Protein AF-U6GV10-F1 (afdb_monomer_lite)

Sequence (172 aa):
MKADAPLCEVFLAGPFPGVCRIFYARGATLQYRVRPRFRTVCELLEKDERLQQKYGGAGCPGLFPTWDEGGILEEVDECLNQPPPDMESYPVNLEWDNVASLSPENQEERPWWYNNVHYPTRRAVQRAFEEGVADFRTVIEAEYKLMKEHDRKEGERLAHLKAEREKERKAL

Radius of gyration: 22.13 Å; chains: 1; bounding box: 54×43×75 Å

Foldseek 3Di:
DQQPDDQDWDWDDDPDPLPIATQFHAFLDQQLSHDPVFGFFQCVCVVDVVSCVAFNHRRGHRFGTDDDPVVVVVVVCCVPPPPPPPPPDPPRSCPVCCCQVVNPVCPVVVVVCCVRHRVVRRVVSVVCSVVRNNGCSVVVVVVSVVVVVVVVVVVVVVVVVVVVVVVVVVVD

Secondary structure (DSSP, 8-state):
---SS-S-EEEEE-SSTT-EEEEEE-SSS-GGGB-GGG----GGGGG-HHHHHHH-STT-TT------HHHHHHHHHHHHHS--TT-S----THHHHHHHHT-GGGTTTHHHHIIIIIHHHHHHHHHHHHTT-S-THHHHHHHHHHHHHHHHHHHHHHHHHHHHHHHHHH--

pLDDT: mean 74.11, std 15.81, range [36.34, 96.25]

Structure (mmCIF, N/CA/C/O backbone):
data_AF-U6GV10-F1
#
_entry.id   AF-U6GV10-F1
#
loop_
_atom_site.group_PDB
_atom_site.id
_atom_site.type_symbol
_atom_site.label_atom_id
_atom_site.label_alt_id
_atom_site.label_comp_id
_atom_site.label_asym_id
_atom_site.label_entity_id
_atom_site.label_seq_id
_atom_site.pdbx_PDB_ins_code
_atom_site.Cartn_x
_atom_site.Cartn_y
_atom_site.Cartn_z
_atom_site.occupancy
_atom_site.B_iso_or_equiv
_atom_site.auth_seq_id
_atom_site.auth_comp_id
_atom_site.auth_asym_id
_atom_site.auth_atom_id
_atom_site.pdbx_PDB_model_num
ATOM 1 N N . MET A 1 1 ? -2.024 -21.809 -1.950 1.00 42.69 1 MET A N 1
ATOM 2 C CA . MET A 1 1 ? -1.591 -21.477 -3.324 1.00 42.69 1 MET A CA 1
ATOM 3 C C . MET A 1 1 ? -0.358 -20.604 -3.197 1.00 42.69 1 MET A C 1
ATOM 5 O O . MET A 1 1 ? -0.409 -19.665 -2.417 1.00 42.69 1 MET A O 1
ATOM 9 N N . LYS A 1 2 ? 0.755 -20.935 -3.863 1.00 45.78 2 LYS A N 1
ATOM 10 C CA . LYS A 1 2 ? 1.843 -19.958 -4.027 1.00 45.78 2 LYS A CA 1
ATOM 11 C C . LYS A 1 2 ? 1.320 -18.892 -4.988 1.00 45.78 2 LYS A C 1
ATOM 13 O O . LYS A 1 2 ? 0.634 -19.254 -5.936 1.00 45.78 2 LYS A O 1
ATOM 18 N N . ALA A 1 3 ? 1.574 -17.615 -4.722 1.00 55.09 3 ALA A N 1
ATOM 19 C CA . ALA A 1 3 ? 1.238 -16.570 -5.679 1.00 55.09 3 ALA A CA 1
ATOM 20 C C . ALA A 1 3 ? 1.958 -16.875 -7.007 1.00 55.09 3 ALA A C 1
ATOM 22 O O . ALA A 1 3 ? 3.177 -17.039 -7.011 1.00 55.09 3 ALA A O 1
ATOM 23 N N . ASP A 1 4 ? 1.218 -16.970 -8.114 1.00 61.25 4 ASP A N 1
ATOM 24 C CA . ASP A 1 4 ? 1.752 -17.375 -9.429 1.00 61.25 4 ASP A CA 1
ATOM 25 C C . ASP A 1 4 ? 2.725 -16.350 -10.051 1.00 61.25 4 ASP A C 1
ATOM 27 O O . ASP A 1 4 ? 3.300 -16.598 -11.106 1.00 61.25 4 ASP A O 1
ATOM 31 N N . ALA A 1 5 ? 2.944 -15.201 -9.402 1.00 64.56 5 ALA A N 1
ATOM 32 C CA . ALA A 1 5 ? 3.779 -14.115 -9.909 1.00 64.56 5 ALA A CA 1
ATOM 33 C C . ALA A 1 5 ? 4.858 -13.698 -8.894 1.00 64.56 5 ALA A C 1
ATOM 35 O O . ALA A 1 5 ? 4.557 -13.611 -7.700 1.00 64.56 5 ALA A O 1
ATOM 36 N N . PRO A 1 6 ? 6.086 -13.374 -9.341 1.00 67.12 6 PRO A N 1
ATOM 37 C CA . PRO A 1 6 ? 7.201 -13.036 -8.461 1.00 67.12 6 PRO A CA 1
ATOM 38 C C . PRO A 1 6 ? 6.979 -11.725 -7.692 1.00 67.12 6 PRO A C 1
ATOM 40 O O . PRO A 1 6 ? 6.311 -10.796 -8.158 1.00 67.12 6 PRO A O 1
ATOM 43 N N . LEU A 1 7 ? 7.588 -11.635 -6.506 1.00 70.81 7 LEU A N 1
ATOM 44 C CA . LEU A 1 7 ? 7.772 -10.374 -5.792 1.00 70.81 7 LEU A CA 1
ATOM 45 C C . LEU A 1 7 ? 8.972 -9.636 -6.401 1.00 70.81 7 LEU A C 1
ATOM 47 O O . LEU A 1 7 ? 10.106 -9.796 -5.952 1.00 70.81 7 LEU A O 1
ATOM 51 N N . CYS A 1 8 ? 8.727 -8.863 -7.455 1.00 70.31 8 CYS A N 1
ATOM 52 C CA . CYS A 1 8 ? 9.745 -8.064 -8.128 1.00 70.31 8 CYS A CA 1
ATOM 53 C C . CYS A 1 8 ? 9.247 -6.647 -8.441 1.00 70.31 8 CYS A C 1
ATOM 55 O O . CYS A 1 8 ? 8.054 -6.342 -8.352 1.00 70.31 8 CYS A O 1
ATOM 57 N N . GLU A 1 9 ? 10.189 -5.785 -8.808 1.00 73.88 9 GLU A N 1
ATOM 58 C CA . GLU A 1 9 ? 9.920 -4.500 -9.443 1.00 73.88 9 GLU A CA 1
ATOM 59 C C . GLU A 1 9 ? 10.547 -4.549 -10.845 1.00 73.88 9 GLU A C 1
ATOM 61 O O . GLU A 1 9 ? 11.682 -5.004 -10.998 1.00 73.88 9 GLU A O 1
ATOM 66 N N . VAL A 1 10 ? 9.799 -4.137 -11.867 1.00 74.56 10 VAL A N 1
ATOM 67 C CA . VAL A 1 10 ? 10.244 -4.070 -13.263 1.00 74.56 10 VAL A CA 1
ATOM 68 C C . VAL A 1 10 ? 10.225 -2.613 -13.685 1.00 74.56 10 VAL A C 1
ATOM 70 O O . VAL A 1 10 ? 9.184 -1.947 -13.645 1.00 74.56 10 VAL A O 1
ATOM 73 N N . PHE A 1 11 ? 11.388 -2.119 -14.090 1.00 73.94 11 PHE A N 1
ATOM 74 C CA . PHE A 1 11 ? 11.566 -0.750 -14.537 1.00 73.94 11 PHE A CA 1
ATOM 75 C C . PHE A 1 11 ? 12.570 -0.669 -15.688 1.00 73.94 11 PHE A C 1
ATOM 77 O O . PHE A 1 11 ? 13.475 -1.495 -15.794 1.00 73.94 11 PHE A O 1
ATOM 84 N N . LEU A 1 12 ? 12.416 0.349 -16.533 1.00 70.06 12 LEU A N 1
ATOM 85 C CA . LEU A 1 12 ? 13.381 0.730 -17.562 1.00 70.06 12 LEU A CA 1
ATOM 86 C C . LEU A 1 12 ? 14.069 2.025 -17.132 1.00 70.06 12 LEU A C 1
ATOM 88 O O . LEU A 1 12 ? 13.404 3.026 -16.860 1.00 70.06 12 LEU A 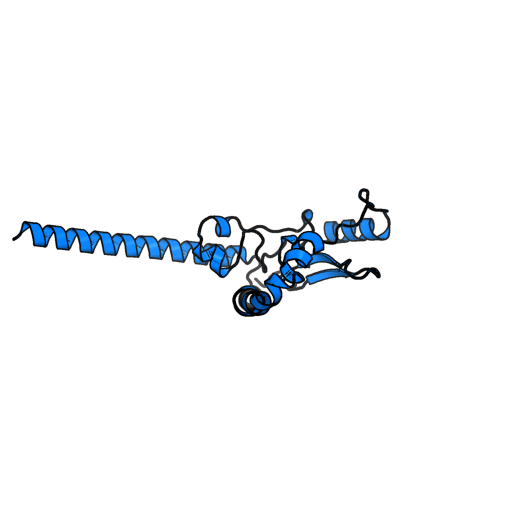O 1
ATOM 92 N N . ALA A 1 13 ? 15.399 1.998 -17.076 1.00 66.88 13 ALA A N 1
ATOM 93 C CA . ALA A 1 13 ? 16.227 3.162 -16.785 1.00 66.88 13 ALA A CA 1
ATOM 94 C C . ALA A 1 13 ? 16.956 3.611 -18.059 1.00 66.88 13 ALA A C 1
ATOM 96 O O . ALA A 1 13 ? 17.621 2.806 -18.710 1.00 66.88 13 ALA A O 1
ATOM 97 N N . GLY A 1 14 ? 16.807 4.886 -18.421 1.00 58.47 14 GLY A N 1
ATOM 98 C CA . GLY A 1 14 ? 17.465 5.494 -19.579 1.00 58.47 14 GLY A CA 1
ATOM 99 C C . GLY A 1 14 ? 18.772 6.223 -19.229 1.00 58.47 14 GLY A C 1
ATOM 100 O O . GLY A 1 14 ? 19.069 6.440 -18.055 1.00 58.47 14 GLY A O 1
ATOM 101 N N . PRO A 1 15 ? 19.552 6.651 -20.243 1.00 48.28 15 PRO A N 1
ATOM 102 C CA . PRO A 1 15 ? 20.830 7.348 -20.051 1.00 48.28 15 PRO A CA 1
ATOM 103 C C . PRO A 1 15 ? 20.683 8.791 -19.536 1.00 48.28 15 PRO A C 1
ATOM 105 O O . PRO A 1 15 ? 21.666 9.381 -19.091 1.00 48.28 15 PRO A O 1
ATOM 108 N N . PHE A 1 16 ? 19.478 9.369 -19.577 1.00 44.78 16 PHE A N 1
ATOM 109 C CA . PHE A 1 16 ? 19.196 10.659 -18.950 1.00 44.78 16 PHE A CA 1
ATOM 110 C C . PHE A 1 16 ? 19.019 10.482 -17.433 1.00 44.78 16 PHE A C 1
ATOM 112 O O . PHE A 1 16 ? 18.149 9.709 -17.016 1.00 44.78 16 PHE A O 1
ATOM 119 N N . PRO A 1 17 ? 19.785 11.208 -16.595 1.00 39.41 17 PRO A N 1
ATOM 120 C CA . PRO A 1 17 ? 19.595 11.198 -15.150 1.00 39.41 17 PRO A CA 1
ATOM 121 C C . PRO A 1 17 ? 18.131 11.478 -14.794 1.00 39.41 17 PRO A C 1
ATOM 123 O O . PRO A 1 17 ? 17.566 12.487 -15.207 1.00 39.41 17 PRO A O 1
ATOM 126 N N . GLY A 1 18 ? 17.510 10.568 -14.044 1.00 47.31 18 GLY A N 1
ATOM 127 C CA . GLY A 1 18 ? 16.123 10.699 -13.590 1.00 47.31 18 GLY A CA 1
ATOM 128 C C . GLY A 1 18 ? 15.078 9.976 -14.441 1.00 47.31 18 GLY A C 1
ATOM 129 O O . GLY A 1 18 ? 13.974 9.764 -13.951 1.00 47.31 18 GLY A O 1
ATOM 130 N N . VAL A 1 19 ? 15.389 9.510 -15.654 1.00 54.41 19 VAL A N 1
ATOM 131 C CA . VAL A 1 19 ? 14.404 8.796 -16.487 1.00 54.41 19 VAL A CA 1
ATOM 132 C C . VAL A 1 19 ? 14.347 7.319 -16.087 1.00 54.41 19 VAL A C 1
ATOM 134 O O . VAL A 1 19 ? 14.989 6.461 -16.690 1.00 54.41 19 VAL A O 1
ATOM 137 N N . CYS A 1 20 ? 13.583 7.029 -15.033 1.00 62.03 20 CYS A N 1
ATOM 138 C CA . CYS A 1 20 ? 13.190 5.678 -14.636 1.00 62.03 20 CYS A CA 1
ATOM 139 C C . CYS A 1 20 ? 11.683 5.513 -14.856 1.00 62.03 20 CYS A C 1
ATOM 141 O O . CYS A 1 20 ? 10.884 6.262 -14.289 1.00 62.03 20 CYS A O 1
ATOM 143 N N . ARG A 1 21 ? 11.287 4.540 -15.679 1.00 70.00 21 ARG A N 1
ATOM 144 C CA . ARG A 1 21 ? 9.886 4.150 -15.860 1.00 70.00 21 ARG A CA 1
ATOM 145 C C . ARG A 1 21 ? 9.619 2.861 -15.115 1.00 70.00 21 ARG A C 1
ATOM 147 O O . ARG A 1 21 ? 10.210 1.838 -15.436 1.00 70.00 21 ARG A O 1
ATOM 154 N N . ILE A 1 22 ? 8.710 2.915 -14.149 1.00 73.00 22 ILE A N 1
ATOM 155 C CA . ILE A 1 22 ? 8.302 1.750 -13.370 1.00 73.00 22 ILE A CA 1
ATOM 156 C C . ILE A 1 22 ? 7.035 1.173 -13.997 1.00 73.00 22 ILE A C 1
ATOM 158 O O . ILE A 1 22 ? 5.983 1.819 -14.002 1.00 73.00 22 ILE A O 1
ATOM 162 N N . PHE A 1 23 ? 7.141 -0.040 -14.531 1.00 70.19 23 PHE A N 1
ATOM 163 C CA . PHE A 1 23 ? 6.013 -0.751 -15.137 1.00 70.19 23 PHE A CA 1
ATOM 164 C C . PHE A 1 23 ? 5.313 -1.642 -14.125 1.00 70.19 23 PHE A C 1
ATOM 166 O O . PHE A 1 23 ? 4.101 -1.795 -14.144 1.00 70.19 23 PHE A O 1
ATOM 173 N N . TYR A 1 24 ? 6.082 -2.204 -13.202 1.00 72.81 24 TYR A N 1
ATOM 174 C CA . TYR A 1 24 ? 5.557 -3.100 -12.197 1.00 72.81 24 TYR A CA 1
ATOM 175 C C . TYR A 1 24 ? 6.304 -2.885 -10.898 1.00 72.81 24 TYR A C 1
ATOM 177 O O . TYR A 1 24 ? 7.533 -2.864 -10.888 1.00 72.81 24 TYR A O 1
ATOM 185 N N . ALA A 1 25 ? 5.581 -2.745 -9.794 1.00 71.31 25 ALA A N 1
ATOM 186 C CA . ALA A 1 25 ? 6.215 -2.696 -8.494 1.00 71.31 25 ALA A CA 1
ATOM 187 C C . ALA A 1 25 ? 5.366 -3.360 -7.420 1.00 71.31 25 ALA A C 1
ATOM 189 O O . ALA A 1 25 ? 4.240 -2.946 -7.152 1.00 71.31 25 ALA A O 1
ATOM 190 N N . ARG A 1 26 ? 5.947 -4.374 -6.777 1.00 70.12 26 ARG A N 1
ATOM 191 C CA . ARG A 1 26 ? 5.389 -5.029 -5.596 1.00 70.12 26 ARG A CA 1
ATOM 192 C C . ARG A 1 26 ? 6.282 -4.745 -4.396 1.00 70.12 26 ARG A C 1
ATOM 194 O O . ARG A 1 26 ? 7.282 -5.427 -4.185 1.00 70.12 26 ARG A O 1
ATOM 201 N N . GLY A 1 27 ? 5.935 -3.730 -3.605 1.00 71.88 27 GLY A N 1
ATOM 202 C CA . GLY A 1 27 ? 6.693 -3.407 -2.396 1.00 71.88 27 GLY A CA 1
ATOM 203 C C . GLY A 1 27 ? 6.774 -1.920 -2.087 1.00 71.88 27 GLY A C 1
ATOM 204 O O . GLY A 1 27 ? 5.772 -1.295 -1.779 1.00 71.88 27 GLY A O 1
ATOM 205 N N . ALA A 1 28 ? 7.982 -1.359 -2.084 1.00 65.06 28 ALA A N 1
ATOM 206 C CA . ALA A 1 28 ? 8.240 -0.025 -1.532 1.00 65.06 28 ALA A CA 1
ATOM 207 C C . ALA A 1 28 ? 7.859 1.131 -2.470 1.00 65.06 28 ALA A C 1
ATOM 209 O O . ALA A 1 28 ? 7.889 2.290 -2.058 1.00 65.06 28 ALA A O 1
ATOM 210 N N . THR A 1 29 ? 7.525 0.830 -3.723 1.00 72.19 29 THR A N 1
ATOM 211 C CA . THR A 1 29 ? 7.175 1.852 -4.704 1.00 72.19 29 THR A CA 1
ATOM 212 C C . THR A 1 29 ? 5.749 2.357 -4.495 1.00 72.19 29 THR A C 1
ATOM 214 O O . THR A 1 29 ? 4.786 1.588 -4.503 1.00 72.19 29 THR A O 1
ATOM 217 N N . LEU A 1 30 ? 5.621 3.675 -4.348 1.00 70.06 30 LEU A N 1
ATOM 218 C CA . LEU A 1 30 ? 4.342 4.381 -4.326 1.00 70.06 30 LEU A CA 1
ATOM 219 C C . LEU A 1 30 ? 3.661 4.286 -5.694 1.00 70.06 30 LEU A C 1
ATOM 221 O O . LEU A 1 30 ? 4.299 4.495 -6.726 1.00 70.06 30 LEU A O 1
ATOM 225 N N . GLN A 1 31 ? 2.358 4.010 -5.717 1.00 74.75 31 GLN A N 1
ATOM 226 C CA . GLN A 1 31 ? 1.663 3.658 -6.961 1.00 74.75 31 GLN A CA 1
ATOM 227 C C . GLN A 1 31 ? 1.581 4.811 -7.961 1.00 74.75 31 GLN A C 1
ATOM 229 O O . GLN A 1 31 ? 1.527 4.566 -9.160 1.00 74.75 31 GLN A O 1
ATOM 234 N N . TYR A 1 32 ? 1.660 6.072 -7.527 1.00 70.06 32 TYR A N 1
ATOM 235 C CA . TYR A 1 32 ? 1.719 7.191 -8.474 1.00 70.06 32 TYR A CA 1
ATOM 236 C C . TYR A 1 32 ? 2.988 7.163 -9.349 1.00 70.06 32 TYR A C 1
ATOM 238 O O . TYR A 1 32 ? 2.962 7.683 -10.466 1.00 70.06 32 TYR A O 1
ATOM 246 N N . ARG A 1 33 ? 4.071 6.508 -8.895 1.00 69.00 33 ARG A N 1
ATOM 247 C CA . ARG A 1 33 ? 5.307 6.328 -9.678 1.00 69.00 33 ARG A CA 1
ATOM 248 C C . ARG A 1 33 ? 5.174 5.273 -10.773 1.00 69.00 33 ARG A C 1
ATOM 250 O O . ARG A 1 33 ? 5.954 5.282 -11.723 1.00 69.00 33 ARG A O 1
ATOM 257 N N . VAL A 1 34 ? 4.199 4.379 -10.639 1.00 74.38 34 VAL A N 1
ATOM 258 C CA . VAL A 1 34 ? 3.877 3.351 -11.629 1.00 74.38 34 VAL A CA 1
ATOM 259 C C . VAL A 1 34 ? 3.087 3.998 -12.771 1.00 74.38 34 VAL A C 1
ATOM 261 O O . VAL A 1 34 ? 2.324 4.944 -12.546 1.00 74.38 34 VAL A O 1
ATOM 264 N N . ARG A 1 35 ? 3.268 3.534 -14.012 1.00 73.75 35 ARG A N 1
ATOM 265 C CA . ARG A 1 35 ? 2.483 4.026 -15.162 1.00 73.75 35 ARG A CA 1
ATOM 266 C C . ARG A 1 35 ? 0.979 3.815 -14.926 1.00 73.75 35 ARG A C 1
ATOM 268 O O . ARG A 1 35 ? 0.624 2.752 -14.422 1.00 73.75 35 ARG A O 1
ATOM 275 N N . PRO A 1 36 ? 0.097 4.767 -15.310 1.00 76.56 36 PRO A N 1
ATOM 276 C CA . PRO A 1 36 ? -1.348 4.697 -15.062 1.00 76.56 36 PRO A CA 1
ATOM 277 C C . PRO A 1 36 ? -1.989 3.340 -15.368 1.00 76.56 36 PRO A C 1
ATOM 279 O O . PRO A 1 36 ? -2.751 2.845 -14.545 1.00 76.56 36 PRO A O 1
ATOM 282 N N . ARG A 1 37 ? -1.612 2.715 -16.492 1.00 76.88 37 ARG A N 1
ATOM 283 C CA . ARG A 1 37 ? -2.090 1.389 -16.915 1.00 76.88 37 ARG A CA 1
ATOM 284 C C . ARG A 1 37 ? -1.870 0.294 -15.870 1.00 76.88 37 ARG A C 1
ATOM 286 O O . ARG A 1 37 ? -2.704 -0.592 -15.739 1.00 76.88 37 ARG A O 1
ATOM 293 N N . PHE A 1 38 ? -0.774 0.364 -15.119 1.00 77.31 38 PHE A N 1
ATOM 294 C CA . PHE A 1 38 ? -0.411 -0.643 -14.123 1.00 77.31 38 PHE A CA 1
ATOM 295 C C . PHE A 1 38 ? -0.667 -0.172 -12.688 1.00 77.31 38 PHE A C 1
ATOM 297 O O . PHE A 1 38 ? -0.329 -0.884 -11.748 1.00 77.31 38 PHE A O 1
ATOM 304 N N . ARG A 1 39 ? -1.243 1.019 -12.470 1.00 80.44 39 ARG A N 1
ATOM 305 C CA . ARG A 1 39 ? -1.508 1.513 -11.111 1.00 80.44 39 ARG A CA 1
ATOM 306 C C . ARG A 1 39 ? -2.592 0.688 -10.444 1.00 80.44 39 ARG A C 1
ATOM 308 O O . ARG A 1 39 ? -3.638 0.416 -11.025 1.00 80.44 39 ARG A O 1
ATOM 315 N N . THR A 1 40 ? -2.373 0.372 -9.176 1.00 82.19 40 THR A N 1
ATOM 316 C CA . THR A 1 40 ? -3.422 -0.152 -8.302 1.00 82.19 40 THR A CA 1
ATOM 317 C C . THR A 1 40 ? -3.778 0.874 -7.246 1.00 82.19 40 THR A C 1
ATOM 319 O O . THR A 1 40 ? -2.901 1.527 -6.686 1.00 82.19 40 THR A O 1
ATOM 322 N N . VAL A 1 41 ? -5.073 1.002 -6.969 1.00 86.44 41 VAL A N 1
ATOM 323 C CA . VAL A 1 41 ? -5.598 1.852 -5.900 1.00 86.44 41 VAL A CA 1
ATOM 324 C C . VAL A 1 41 ? -6.356 1.024 -4.864 1.00 86.44 41 VAL A C 1
ATOM 326 O O . VAL A 1 41 ? -6.934 -0.024 -5.174 1.00 86.44 41 VAL A O 1
ATOM 329 N N . CYS A 1 42 ? -6.331 1.492 -3.620 1.00 87.69 42 CYS A N 1
ATOM 330 C CA . CYS A 1 42 ? -7.077 0.936 -2.499 1.00 87.69 42 CYS A CA 1
ATOM 331 C C . CYS A 1 42 ? -7.979 2.016 -1.889 1.00 87.69 42 CYS A C 1
ATOM 333 O O . CYS A 1 42 ? -7.579 2.741 -0.981 1.00 87.69 42 CYS A O 1
ATOM 335 N N . GLU A 1 43 ? -9.220 2.100 -2.370 1.00 89.31 43 GLU A N 1
ATOM 336 C CA . GLU A 1 43 ? -10.210 3.091 -1.912 1.00 89.31 43 GLU A CA 1
ATOM 337 C C . GLU A 1 43 ? -10.569 2.953 -0.425 1.00 89.31 43 GLU A C 1
ATOM 339 O O . GLU A 1 43 ? -11.058 3.895 0.189 1.00 89.31 43 GLU A O 1
ATOM 344 N N . LEU A 1 44 ? -10.339 1.783 0.186 1.00 88.00 44 LEU A N 1
ATOM 345 C CA . LEU A 1 44 ? -10.590 1.579 1.618 1.00 88.00 44 LEU A CA 1
ATOM 346 C C . LEU A 1 44 ? -9.752 2.512 2.497 1.00 88.00 44 LEU A C 1
ATOM 348 O O . LEU A 1 44 ? -10.201 2.874 3.582 1.00 88.00 44 LEU A O 1
ATOM 352 N N . LEU A 1 45 ? -8.570 2.919 2.025 1.00 85.69 45 LEU A N 1
ATOM 353 C CA . LEU A 1 45 ? -7.689 3.823 2.761 1.00 85.69 45 LEU A CA 1
ATOM 354 C C . LEU A 1 45 ? -8.285 5.226 2.908 1.00 85.69 45 LEU A C 1
ATOM 356 O O . LEU A 1 45 ? -7.979 5.910 3.873 1.00 85.69 45 LEU A O 1
ATOM 360 N N . GLU A 1 46 ? -9.182 5.633 2.010 1.00 86.88 46 GLU A N 1
ATOM 361 C CA . GLU A 1 46 ? -9.875 6.927 2.088 1.00 86.88 46 GLU A CA 1
ATOM 362 C C . GLU A 1 46 ? -11.121 6.876 2.986 1.00 86.88 46 GLU A C 1
ATOM 364 O O . GLU A 1 46 ? -11.717 7.905 3.291 1.00 86.88 46 GLU A O 1
ATOM 369 N N . LYS A 1 47 ? -11.530 5.681 3.436 1.00 88.38 47 LYS A N 1
ATOM 370 C CA . LYS A 1 47 ? -12.738 5.487 4.255 1.00 88.38 47 LYS A CA 1
ATOM 371 C C . LYS A 1 47 ? -12.475 5.547 5.760 1.00 88.38 47 LYS A C 1
ATOM 373 O O . LYS A 1 47 ? -13.436 5.520 6.531 1.00 88.38 47 LYS A O 1
ATOM 378 N N . ASP A 1 48 ? -11.215 5.550 6.198 1.00 88.69 48 ASP A N 1
ATOM 379 C CA . ASP A 1 48 ? -10.848 5.570 7.619 1.00 88.69 48 ASP A CA 1
ATOM 380 C C . ASP A 1 48 ? -9.463 6.193 7.842 1.00 88.69 48 ASP A C 1
ATOM 382 O O . ASP A 1 48 ? -8.451 5.661 7.385 1.00 88.69 48 ASP A O 1
ATOM 386 N N . GLU A 1 49 ? -9.408 7.287 8.605 1.00 87.50 49 GLU A N 1
ATOM 387 C CA . GLU A 1 49 ? -8.169 8.029 8.879 1.00 87.50 49 GLU A CA 1
ATOM 388 C C . GLU A 1 49 ? -7.080 7.165 9.526 1.00 87.50 49 GLU A C 1
ATOM 390 O O . GLU A 1 49 ? -5.896 7.381 9.280 1.00 87.50 49 GLU A O 1
ATOM 395 N N . ARG A 1 50 ? -7.445 6.150 10.321 1.00 88.44 50 ARG A N 1
ATOM 396 C CA . ARG A 1 50 ? -6.463 5.268 10.975 1.00 88.44 50 ARG A CA 1
ATOM 397 C C . ARG A 1 50 ? -5.735 4.398 9.952 1.00 88.44 50 ARG A C 1
ATOM 399 O O . ARG A 1 50 ? -4.534 4.170 10.081 1.00 88.44 50 ARG A O 1
ATOM 406 N N . LEU A 1 51 ? -6.446 3.935 8.921 1.00 86.94 51 LEU A N 1
ATOM 407 C CA . LEU A 1 51 ? -5.829 3.216 7.807 1.00 86.94 51 LEU A CA 1
ATOM 408 C C . LEU A 1 51 ? -4.961 4.153 6.970 1.00 86.94 51 LEU A C 1
ATOM 410 O O . LEU A 1 51 ? -3.841 3.783 6.618 1.00 86.94 51 LEU A O 1
ATOM 414 N N . GLN A 1 52 ? -5.444 5.370 6.709 1.00 83.88 52 GLN A N 1
ATOM 415 C CA . GLN A 1 52 ? -4.683 6.383 5.983 1.00 83.88 52 GLN A CA 1
ATOM 416 C C . GLN A 1 52 ? -3.384 6.762 6.707 1.00 83.88 52 GLN A C 1
ATOM 418 O O . GLN A 1 52 ? -2.343 6.906 6.077 1.00 83.88 52 GLN A O 1
ATOM 423 N N . GLN A 1 53 ? -3.407 6.875 8.035 1.00 81.56 53 GLN A N 1
ATOM 424 C CA . GLN A 1 53 ? -2.212 7.134 8.844 1.00 81.56 53 GLN A CA 1
ATOM 425 C C . GLN A 1 53 ? -1.222 5.966 8.809 1.00 81.56 53 GLN A C 1
ATOM 427 O O . GLN A 1 53 ? -0.012 6.182 8.815 1.00 81.56 53 GLN A O 1
ATOM 432 N N . LYS A 1 54 ? -1.724 4.727 8.772 1.00 81.50 54 LYS A N 1
ATOM 433 C CA . LYS A 1 54 ? -0.890 3.521 8.785 1.00 81.50 54 LYS A CA 1
ATOM 434 C C . LYS A 1 54 ? -0.231 3.238 7.435 1.00 81.50 54 LYS A C 1
ATOM 436 O O . LYS A 1 54 ? 0.937 2.860 7.396 1.00 81.50 54 LYS A O 1
ATOM 441 N N . TYR A 1 55 ? -0.981 3.384 6.345 1.00 78.25 55 TYR A N 1
ATOM 442 C CA . TYR A 1 55 ? -0.552 2.970 5.006 1.00 78.25 55 TYR A CA 1
ATOM 443 C C . TYR A 1 55 ? -0.312 4.141 4.047 1.00 78.25 55 TYR A C 1
ATOM 445 O O . TYR A 1 55 ? 0.390 3.979 3.053 1.00 78.25 55 TYR A O 1
ATOM 453 N N . GLY A 1 56 ? -0.853 5.323 4.332 1.00 78.06 56 GLY A N 1
ATOM 454 C CA . GLY A 1 56 ? -0.929 6.443 3.396 1.00 78.06 56 GLY A CA 1
ATOM 455 C C . GLY A 1 56 ? -2.253 6.467 2.621 1.00 78.06 56 GLY A C 1
ATOM 456 O O . GLY A 1 56 ? -3.224 5.812 2.989 1.00 78.06 56 GLY A O 1
ATOM 457 N N . GLY A 1 57 ? -2.305 7.253 1.542 1.00 81.06 57 GLY A N 1
ATOM 458 C CA . GLY A 1 57 ? -3.504 7.394 0.699 1.00 81.06 57 GLY A CA 1
ATOM 459 C C . GLY A 1 57 ? -3.771 6.199 -0.226 1.00 81.06 57 GLY A C 1
ATOM 460 O O . GLY A 1 57 ? -3.030 5.219 -0.225 1.00 81.06 57 GLY A O 1
ATOM 461 N N . ALA A 1 58 ? -4.794 6.300 -1.083 1.00 83.06 58 ALA A N 1
ATOM 462 C CA . ALA A 1 58 ? -5.249 5.204 -1.951 1.00 83.06 58 ALA A CA 1
ATOM 463 C C . ALA A 1 58 ? -4.173 4.612 -2.884 1.00 83.06 58 ALA A C 1
ATOM 465 O O . ALA A 1 58 ? -4.310 3.471 -3.313 1.00 83.06 58 ALA A O 1
ATOM 466 N N . GLY A 1 59 ? -3.102 5.354 -3.187 1.00 76.94 59 GLY A N 1
ATOM 467 C CA . GLY A 1 59 ? -1.936 4.891 -3.951 1.00 76.94 59 GLY A CA 1
ATOM 468 C C . GLY A 1 59 ? -0.761 4.407 -3.089 1.00 76.94 59 GLY A C 1
ATOM 469 O O . GLY A 1 59 ? 0.392 4.596 -3.491 1.00 76.94 59 GLY A O 1
ATOM 470 N N . CYS A 1 60 ? -1.033 3.868 -1.895 1.00 76.44 60 CYS A N 1
ATOM 471 C CA . CYS A 1 60 ? -0.022 3.469 -0.916 1.00 76.44 60 CYS A CA 1
ATOM 472 C C . CYS A 1 60 ? 1.040 2.520 -1.503 1.00 76.44 60 CYS A C 1
ATOM 474 O O . CYS A 1 60 ? 0.776 1.800 -2.475 1.00 76.44 60 CYS A O 1
ATOM 476 N N . PRO A 1 61 ? 2.256 2.477 -0.927 1.00 69.00 61 PRO A N 1
ATOM 477 C CA . PRO A 1 61 ? 3.230 1.488 -1.350 1.00 69.00 61 PRO A CA 1
ATOM 478 C C . PRO A 1 61 ? 2.697 0.089 -1.013 1.00 69.00 61 PRO A C 1
ATOM 480 O O . PRO A 1 61 ? 1.950 -0.102 -0.053 1.00 69.00 61 PRO A O 1
ATOM 483 N N . GLY A 1 62 ? 3.068 -0.901 -1.817 1.00 68.69 62 GLY A N 1
ATOM 484 C CA . GLY A 1 62 ? 2.754 -2.299 -1.526 1.00 68.69 62 GLY A CA 1
ATOM 485 C C . GLY A 1 62 ? 1.446 -2.808 -2.111 1.00 68.69 62 GLY A C 1
ATOM 486 O O . GLY A 1 62 ? 1.129 -3.981 -1.929 1.00 68.69 62 GLY A O 1
ATOM 487 N N . LEU A 1 63 ? 0.705 -1.969 -2.837 1.00 76.62 63 LEU A N 1
ATOM 488 C CA . LEU A 1 63 ? -0.397 -2.447 -3.664 1.00 76.62 63 LEU A CA 1
ATOM 489 C C . LEU A 1 63 ? 0.176 -3.279 -4.811 1.00 76.62 63 LEU A C 1
ATOM 491 O O . LEU A 1 63 ? 1.133 -2.871 -5.465 1.00 76.62 63 LEU A O 1
ATOM 495 N N . PHE A 1 64 ? -0.372 -4.476 -4.998 1.00 71.56 64 PHE A N 1
ATOM 496 C CA . PHE A 1 64 ? 0.107 -5.426 -5.992 1.00 71.56 64 PHE A CA 1
ATOM 497 C C . PHE A 1 64 ? -0.572 -5.1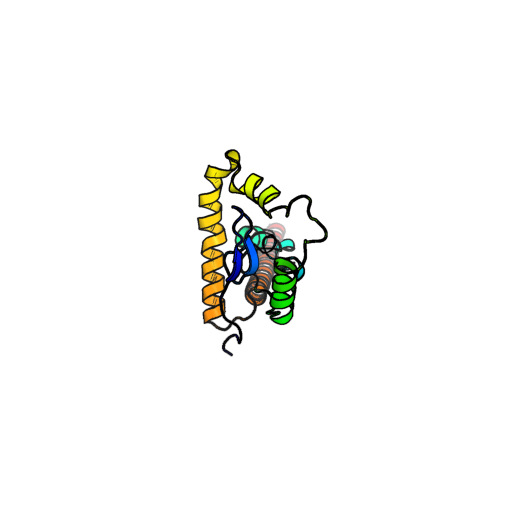15 -7.328 1.00 71.56 64 PHE A C 1
ATOM 499 O O . PHE A 1 64 ? -1.761 -5.411 -7.468 1.00 71.56 64 PHE A O 1
ATOM 506 N N . PRO A 1 65 ? 0.141 -4.548 -8.318 1.00 67.94 65 PRO A N 1
ATOM 507 C CA . PRO A 1 65 ? -0.416 -4.416 -9.649 1.00 67.94 65 PRO A CA 1
ATOM 508 C C . PRO A 1 65 ? -0.720 -5.782 -10.253 1.00 67.94 65 PRO A C 1
ATOM 510 O O . PRO A 1 65 ? -0.040 -6.782 -9.981 1.00 67.94 65 PRO A O 1
ATOM 513 N N . THR A 1 66 ? -1.773 -5.814 -11.070 1.00 72.06 66 THR A N 1
ATOM 514 C CA . THR A 1 66 ? -2.076 -6.988 -11.889 1.00 72.06 66 THR A CA 1
ATOM 515 C C . THR A 1 66 ? -0.933 -7.162 -12.882 1.00 72.06 66 THR A C 1
ATOM 517 O O . THR A 1 66 ? -0.494 -6.193 -13.497 1.00 72.06 66 THR A O 1
ATOM 520 N N . TRP A 1 67 ? -0.407 -8.380 -12.991 1.00 75.50 67 TRP A N 1
ATOM 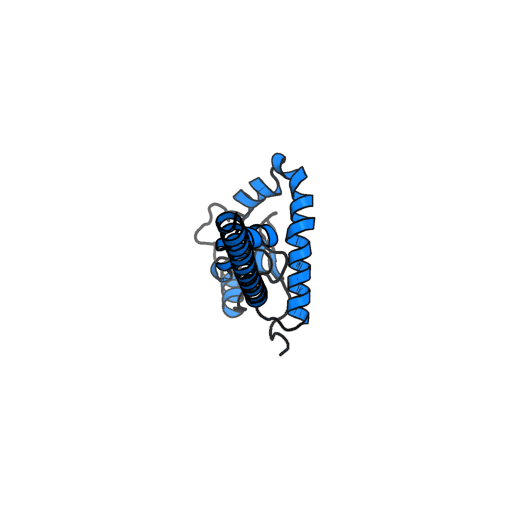521 C CA . TRP A 1 67 ? 0.648 -8.681 -13.953 1.00 75.50 67 TRP A CA 1
ATOM 522 C C . TRP A 1 67 ? 0.072 -8.603 -15.374 1.00 75.50 67 TRP 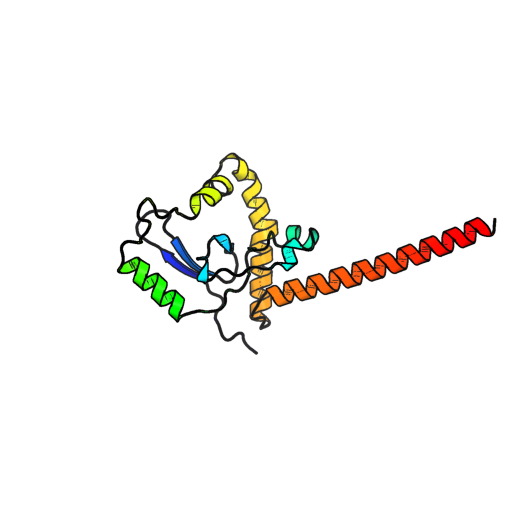A C 1
ATOM 524 O O . TRP A 1 67 ? -0.780 -9.413 -15.728 1.00 75.50 67 TRP A O 1
ATOM 534 N N . ASP A 1 68 ? 0.525 -7.624 -16.159 1.00 79.75 68 ASP A N 1
ATOM 535 C CA . ASP A 1 68 ? 0.167 -7.422 -17.570 1.00 79.75 68 ASP A CA 1
ATOM 536 C C . ASP A 1 68 ? 1.445 -7.449 -18.417 1.00 79.75 68 ASP A C 1
ATOM 538 O O . ASP A 1 68 ? 2.016 -6.414 -18.752 1.00 79.75 68 ASP A O 1
ATOM 542 N N . GLU A 1 69 ? 1.940 -8.652 -18.715 1.00 82.25 69 GLU A N 1
ATOM 543 C CA . GLU A 1 69 ? 3.172 -8.840 -19.492 1.00 82.25 69 GLU A CA 1
ATOM 544 C C . GLU A 1 69 ? 3.082 -8.220 -20.890 1.00 82.25 69 GLU A C 1
ATOM 546 O O . GLU A 1 69 ? 4.026 -7.569 -21.333 1.00 82.25 69 GLU A O 1
ATOM 551 N N . GLY A 1 70 ? 1.933 -8.371 -21.558 1.00 85.00 70 GLY A N 1
ATOM 552 C CA . GLY A 1 70 ? 1.692 -7.784 -22.876 1.00 85.00 70 GLY A CA 1
ATOM 553 C C . GLY A 1 70 ? 1.783 -6.262 -22.834 1.00 85.00 70 GLY A C 1
ATOM 554 O O . GLY A 1 70 ? 2.520 -5.672 -23.617 1.00 85.00 70 GLY A O 1
ATOM 555 N N . GLY A 1 71 ? 1.132 -5.631 -21.855 1.00 82.69 71 GLY A N 1
ATOM 556 C CA . GLY A 1 71 ? 1.223 -4.187 -21.663 1.00 82.69 71 GLY A CA 1
ATOM 557 C C . GLY A 1 71 ? 2.618 -3.695 -21.298 1.00 82.69 71 GLY A C 1
ATOM 558 O O . GLY A 1 71 ? 3.015 -2.621 -21.747 1.00 82.69 71 GLY A O 1
ATOM 559 N N . ILE A 1 72 ? 3.380 -4.463 -20.510 1.00 79.75 72 ILE A N 1
ATOM 560 C CA . ILE A 1 72 ? 4.783 -4.136 -20.214 1.00 79.75 72 ILE A CA 1
ATOM 561 C C . ILE A 1 72 ? 5.597 -4.110 -21.514 1.00 79.75 72 ILE A C 1
ATOM 563 O O . ILE A 1 72 ? 6.360 -3.170 -21.728 1.00 79.75 72 ILE A O 1
ATOM 567 N N . LEU A 1 73 ? 5.431 -5.111 -22.384 1.00 82.94 73 LEU A N 1
ATOM 568 C CA . LEU A 1 73 ? 6.138 -5.178 -23.665 1.00 82.94 73 LEU A CA 1
ATOM 569 C C . LEU A 1 73 ? 5.720 -4.051 -24.621 1.00 82.94 73 LEU A C 1
ATOM 571 O O . LEU A 1 73 ? 6.593 -3.464 -25.253 1.00 82.94 73 LEU A O 1
ATOM 575 N N . GLU A 1 74 ? 4.429 -3.715 -24.685 1.00 82.12 74 GLU A N 1
ATOM 576 C CA . GLU A 1 74 ? 3.908 -2.586 -25.474 1.00 82.12 74 GLU A CA 1
ATOM 577 C C . GLU A 1 74 ? 4.528 -1.252 -25.029 1.00 82.12 74 GLU A C 1
ATOM 579 O O . GLU A 1 74 ? 5.058 -0.510 -25.851 1.00 82.12 74 GLU A O 1
ATOM 584 N N . GLU A 1 75 ? 4.549 -0.965 -23.724 1.00 75.00 75 GLU A N 1
ATOM 585 C CA . GLU A 1 75 ? 5.146 0.273 -23.205 1.00 75.00 75 GLU A CA 1
ATOM 586 C C . GLU A 1 75 ? 6.667 0.318 -23.423 1.00 75.00 75 GLU A C 1
ATOM 588 O O . GLU A 1 75 ? 7.220 1.392 -23.663 1.00 75.00 75 GLU A O 1
ATOM 593 N N . VAL A 1 76 ? 7.364 -0.822 -23.351 1.00 75.75 76 VAL A N 1
ATOM 594 C CA . VAL A 1 76 ? 8.796 -0.905 -23.691 1.00 75.75 76 VAL A CA 1
ATOM 595 C C . VAL A 1 76 ? 9.024 -0.630 -25.178 1.00 75.75 76 VAL A C 1
ATOM 597 O O . VAL A 1 76 ? 9.934 0.131 -25.507 1.00 75.75 76 VAL A O 1
ATOM 600 N N . ASP A 1 77 ? 8.210 -1.204 -26.066 1.00 77.19 77 ASP A N 1
ATOM 601 C CA . ASP A 1 77 ? 8.285 -0.955 -27.508 1.00 77.19 77 ASP A CA 1
ATOM 602 C C . ASP A 1 77 ? 8.053 0.527 -27.833 1.00 77.19 77 ASP A C 1
ATOM 604 O O . ASP A 1 77 ? 8.884 1.147 -28.497 1.00 77.19 77 ASP A O 1
ATOM 608 N N . GLU A 1 78 ? 7.008 1.136 -27.263 1.00 72.19 78 GLU A N 1
ATOM 609 C CA . GLU A 1 78 ? 6.733 2.570 -27.400 1.00 72.19 78 GLU A CA 1
ATOM 610 C C . GLU A 1 78 ? 7.910 3.428 -26.915 1.00 72.19 78 GLU A C 1
ATOM 612 O O . GLU A 1 78 ? 8.279 4.396 -27.576 1.00 72.19 78 GLU A O 1
ATOM 617 N N . CYS A 1 79 ? 8.547 3.067 -25.793 1.00 67.06 79 CYS A N 1
ATOM 618 C CA . CYS A 1 79 ? 9.713 3.790 -25.273 1.00 67.06 79 CYS A CA 1
ATOM 619 C C . CYS A 1 79 ? 10.928 3.746 -26.204 1.00 67.06 79 CYS A C 1
ATOM 621 O O . CYS A 1 79 ? 11.715 4.695 -26.216 1.00 67.06 79 CYS A O 1
ATOM 623 N N . LEU A 1 80 ? 11.144 2.618 -26.881 1.00 69.06 80 LEU A N 1
ATOM 624 C CA . LEU A 1 80 ? 12.345 2.372 -27.679 1.00 69.06 80 LEU A CA 1
ATOM 625 C C . LEU A 1 80 ? 12.181 2.822 -29.130 1.00 69.06 80 LEU A C 1
ATOM 627 O O . LEU A 1 80 ? 13.146 3.295 -29.730 1.00 69.06 80 LEU A O 1
ATOM 631 N N . ASN A 1 81 ? 10.979 2.666 -29.685 1.00 66.81 81 ASN A N 1
ATOM 632 C CA . ASN A 1 81 ? 10.742 2.747 -31.123 1.00 66.81 81 ASN A CA 1
ATOM 633 C C . ASN A 1 81 ? 9.870 3.934 -31.542 1.00 66.81 81 ASN A C 1
ATOM 635 O O . ASN A 1 81 ? 9.851 4.263 -32.730 1.00 66.81 81 ASN A O 1
ATOM 639 N N . GLN A 1 82 ? 9.185 4.608 -30.611 1.00 58.62 82 GLN A N 1
ATOM 640 C CA . GLN A 1 82 ? 8.404 5.803 -30.920 1.00 58.62 82 GLN A CA 1
ATOM 641 C C . GLN A 1 82 ? 8.944 7.030 -30.173 1.00 58.62 82 GLN A C 1
ATOM 643 O O . GLN A 1 82 ? 9.169 6.978 -28.962 1.00 58.62 82 GLN A O 1
ATOM 648 N N . PRO A 1 83 ? 9.141 8.178 -30.849 1.00 52.22 83 PRO A N 1
ATOM 649 C CA . PRO A 1 83 ? 9.162 9.438 -30.126 1.00 52.22 83 PRO A CA 1
ATOM 650 C C . PRO A 1 83 ? 7.793 9.565 -29.434 1.00 52.22 83 PRO A C 1
ATOM 652 O O . PRO A 1 83 ? 6.771 9.444 -30.113 1.00 52.22 83 PRO A O 1
ATOM 655 N N . PRO A 1 84 ? 7.734 9.743 -28.105 1.00 52.69 84 PRO A N 1
ATOM 656 C CA . PRO A 1 84 ? 6.462 9.832 -27.402 1.00 52.69 84 PRO A CA 1
ATOM 657 C C . PRO A 1 84 ? 5.661 11.009 -27.988 1.00 52.69 84 PRO A C 1
ATOM 659 O O . PRO A 1 84 ? 6.262 12.025 -28.364 1.00 52.69 84 PRO A O 1
ATOM 662 N N . PRO A 1 85 ? 4.323 10.921 -28.031 1.00 51.06 85 PRO A N 1
ATOM 663 C CA . PRO A 1 85 ? 3.482 12.012 -28.528 1.00 51.06 85 PRO A CA 1
ATOM 664 C C . PRO A 1 85 ? 3.691 13.332 -27.755 1.00 51.06 85 PRO A C 1
ATOM 666 O O . PRO A 1 85 ? 3.413 14.407 -28.281 1.00 51.06 85 PRO A O 1
ATOM 669 N N . ASP A 1 86 ? 4.263 13.242 -26.548 1.00 46.09 86 ASP A N 1
ATOM 670 C CA . ASP A 1 86 ? 4.380 14.312 -25.558 1.00 46.09 86 ASP A CA 1
ATOM 671 C C . ASP A 1 86 ? 5.846 14.773 -25.355 1.00 46.09 86 ASP A C 1
ATOM 673 O O . ASP A 1 86 ? 6.274 15.046 -24.235 1.00 46.09 86 ASP A O 1
ATOM 677 N N . MET A 1 87 ? 6.669 14.824 -26.412 1.00 41.22 87 MET A N 1
ATOM 678 C CA . MET A 1 87 ? 8.059 15.327 -26.353 1.00 41.22 87 MET A CA 1
ATOM 679 C C . MET A 1 87 ? 8.173 16.857 -26.145 1.00 41.22 87 MET A C 1
ATOM 681 O O . MET A 1 87 ? 8.864 17.549 -26.885 1.00 41.22 87 MET A O 1
ATOM 685 N N . GLU A 1 88 ? 7.593 17.383 -25.068 1.00 40.66 88 GLU A N 1
ATOM 686 C CA . GLU A 1 88 ? 8.146 18.532 -24.341 1.00 40.66 88 GLU A CA 1
ATOM 687 C C . GLU A 1 88 ? 8.351 18.098 -22.895 1.00 40.66 88 GLU A C 1
ATOM 689 O O . GLU A 1 88 ? 7.476 18.229 -22.047 1.00 40.66 88 GLU A O 1
ATOM 694 N N . SER A 1 89 ? 9.532 17.533 -22.638 1.00 36.34 89 SER A N 1
ATOM 695 C CA . SER A 1 89 ? 9.871 16.784 -21.430 1.00 36.34 89 SER A CA 1
ATOM 696 C C . SER A 1 89 ? 9.009 15.533 -21.273 1.00 36.34 89 SER A C 1
ATOM 698 O O . SER A 1 89 ? 7.793 15.582 -21.181 1.00 36.34 89 SER A O 1
ATOM 700 N N . TYR A 1 90 ? 9.643 14.372 -21.133 1.00 40.22 90 TYR A N 1
ATOM 701 C CA . TYR A 1 90 ? 9.043 13.428 -20.206 1.00 40.22 90 TYR A CA 1
ATOM 702 C C . TYR A 1 90 ? 8.999 14.185 -18.885 1.00 40.22 90 TYR A C 1
ATOM 704 O O . TYR A 1 90 ? 10.096 14.480 -18.389 1.00 40.22 90 TYR A O 1
ATOM 712 N N . PRO A 1 91 ? 7.822 14.554 -18.336 1.00 41.28 91 PRO A N 1
ATOM 713 C CA . PRO A 1 91 ? 7.796 15.009 -16.974 1.00 41.28 91 PRO A CA 1
ATOM 714 C C . PRO A 1 91 ? 8.269 13.780 -16.239 1.00 41.28 91 PRO A C 1
ATOM 716 O O . PRO A 1 91 ? 7.596 12.751 -16.123 1.00 41.28 91 PRO A O 1
ATOM 719 N N . VAL A 1 92 ? 9.529 13.833 -15.850 1.00 41.66 92 VAL A N 1
ATOM 720 C CA . VAL A 1 92 ? 10.023 12.897 -14.893 1.00 41.66 92 VAL A CA 1
ATOM 721 C C . VAL A 1 92 ? 9.000 13.002 -13.764 1.00 41.66 92 VAL A C 1
ATOM 723 O O . VAL A 1 92 ? 8.592 14.116 -13.423 1.00 41.66 92 VAL A O 1
ATOM 726 N N . ASN A 1 93 ? 8.552 11.886 -13.187 1.00 43.88 93 ASN A N 1
ATOM 727 C CA . ASN A 1 93 ? 7.603 11.894 -12.055 1.00 43.88 93 ASN A CA 1
ATOM 728 C C . ASN A 1 93 ? 8.095 12.744 -10.845 1.00 43.88 93 ASN A C 1
ATOM 730 O O . ASN A 1 93 ? 7.460 12.786 -9.800 1.00 43.88 93 ASN A O 1
ATOM 734 N N . LEU A 1 94 ? 9.238 13.408 -11.010 1.00 46.72 94 LEU A N 1
ATOM 735 C CA . LEU A 1 94 ? 9.972 14.360 -10.218 1.00 46.72 94 LEU A CA 1
ATOM 736 C C . LEU A 1 94 ? 9.316 15.718 -9.969 1.00 46.72 94 LEU A C 1
ATOM 738 O O . LEU A 1 94 ? 9.859 16.389 -9.111 1.00 46.72 94 LEU A O 1
ATOM 742 N N . GLU A 1 95 ? 8.256 16.204 -10.626 1.00 43.25 95 GLU A N 1
ATOM 743 C CA . GLU A 1 95 ? 7.791 17.555 -10.230 1.00 43.25 95 GLU A CA 1
ATOM 744 C C . GLU A 1 95 ? 7.282 17.556 -8.784 1.00 43.25 95 GLU A C 1
ATOM 746 O O . GLU A 1 95 ? 7.834 18.255 -7.941 1.00 43.25 95 GLU A O 1
ATOM 751 N N . TRP A 1 96 ? 6.344 16.675 -8.437 1.00 44.84 96 TRP A N 1
ATOM 752 C CA . TRP A 1 96 ? 5.955 16.504 -7.036 1.00 44.84 96 TRP A CA 1
ATOM 753 C C . TRP A 1 96 ? 7.017 15.751 -6.227 1.00 44.84 96 TRP A C 1
ATOM 755 O O . TRP A 1 96 ? 7.332 16.156 -5.114 1.00 44.84 96 TRP A O 1
ATOM 765 N N . ASP A 1 97 ? 7.618 14.680 -6.762 1.00 43.47 97 ASP A N 1
ATOM 766 C CA . ASP A 1 97 ? 8.590 13.890 -5.995 1.00 43.47 97 ASP A CA 1
ATOM 767 C C . ASP A 1 97 ? 9.899 14.630 -5.714 1.00 43.47 97 ASP A C 1
ATOM 769 O O . ASP A 1 97 ? 10.476 14.394 -4.663 1.00 43.47 97 ASP A O 1
ATOM 773 N N . ASN A 1 98 ? 10.382 15.538 -6.566 1.00 46.75 98 ASN A N 1
ATOM 774 C CA . ASN A 1 98 ? 11.513 16.400 -6.207 1.00 46.75 98 ASN A CA 1
ATOM 775 C C . ASN A 1 98 ? 11.060 17.543 -5.309 1.00 46.75 98 ASN A C 1
ATOM 777 O O . ASN A 1 98 ? 11.784 17.882 -4.382 1.00 46.75 98 ASN A O 1
ATOM 781 N N . VAL A 1 99 ? 9.867 18.105 -5.503 1.00 45.56 99 VAL A N 1
ATOM 782 C CA . VAL A 1 99 ? 9.349 19.158 -4.612 1.00 45.56 99 VAL A CA 1
ATOM 783 C C . VAL A 1 99 ? 8.934 18.612 -3.238 1.00 45.56 99 VAL A C 1
ATOM 785 O O . VAL A 1 99 ? 8.840 19.375 -2.288 1.00 45.56 99 VAL A O 1
ATOM 788 N N . ALA A 1 100 ? 8.745 17.303 -3.066 1.00 46.06 100 ALA A N 1
ATOM 789 C CA . ALA A 1 100 ? 8.441 16.680 -1.773 1.00 46.06 100 ALA A CA 1
ATOM 790 C C . ALA A 1 100 ? 9.615 15.857 -1.208 1.00 46.06 100 ALA A C 1
ATOM 792 O O . ALA A 1 100 ? 9.863 15.880 -0.003 1.00 46.06 100 ALA A O 1
ATOM 793 N N . SER A 1 101 ? 10.353 15.145 -2.065 1.00 45.44 101 SER A N 1
ATOM 794 C CA . SER A 1 101 ? 11.464 14.249 -1.699 1.00 45.44 101 SER A CA 1
ATOM 795 C C . SER A 1 101 ? 12.851 14.816 -1.992 1.00 45.44 101 SER A C 1
ATOM 797 O O . SER A 1 101 ? 13.820 14.167 -1.610 1.00 45.44 101 SER A O 1
ATOM 799 N N . LEU A 1 102 ? 12.991 15.975 -2.650 1.00 48.41 102 LEU A N 1
ATOM 800 C CA . LEU A 1 102 ? 14.259 16.716 -2.788 1.00 48.41 102 LEU A CA 1
ATOM 801 C C . LEU A 1 102 ? 14.185 18.156 -2.255 1.00 48.41 102 LEU A C 1
ATOM 803 O O . LEU A 1 102 ? 15.244 18.717 -1.981 1.00 48.41 102 LEU A O 1
ATOM 807 N N . SER A 1 103 ? 12.991 18.688 -1.979 1.00 55.38 103 SER A N 1
ATOM 808 C CA . SER A 1 103 ? 12.781 19.961 -1.282 1.00 55.38 103 SER A CA 1
ATOM 809 C C . SER A 1 103 ? 13.548 20.005 0.035 1.00 55.38 103 SER A C 1
ATOM 811 O O . SER A 1 103 ? 13.326 19.146 0.899 1.00 55.38 103 SER A O 1
ATOM 813 N N . PRO A 1 104 ? 14.487 20.948 0.200 1.00 58.62 104 PRO A N 1
ATOM 814 C CA . PRO A 1 104 ? 15.242 21.104 1.438 1.00 58.62 104 PRO A CA 1
ATOM 815 C C . PRO A 1 104 ? 14.347 21.109 2.685 1.00 58.62 104 PRO A C 1
ATOM 817 O O . PRO A 1 104 ? 14.714 20.523 3.698 1.00 58.62 104 PRO A O 1
ATOM 820 N N . GLU A 1 105 ? 13.144 21.671 2.567 1.00 57.94 105 GLU A N 1
ATOM 821 C CA . GLU A 1 105 ? 12.136 21.810 3.619 1.00 57.94 105 GLU A CA 1
ATOM 822 C C . GLU A 1 105 ? 11.702 20.467 4.224 1.00 57.94 105 GLU A C 1
ATOM 824 O O . GLU A 1 105 ? 11.453 20.383 5.421 1.00 57.94 105 GLU A O 1
ATOM 829 N N . ASN A 1 106 ? 11.677 19.396 3.427 1.00 60.31 106 ASN A N 1
ATOM 830 C CA . ASN A 1 106 ? 11.208 18.084 3.874 1.00 60.31 106 ASN A CA 1
ATOM 831 C C . ASN A 1 106 ? 12.353 17.121 4.220 1.00 60.31 106 ASN A C 1
ATOM 833 O O . ASN A 1 106 ? 12.097 15.956 4.525 1.00 60.31 106 ASN A O 1
ATOM 837 N N . GLN A 1 107 ? 13.624 17.543 4.133 1.00 65.94 107 GLN A N 1
ATOM 838 C CA . GLN A 1 107 ? 14.766 16.648 4.383 1.00 65.94 107 GLN A CA 1
ATOM 839 C C . GLN A 1 107 ? 14.716 15.991 5.766 1.00 65.94 107 GLN A C 1
ATOM 841 O O . GLN A 1 107 ? 15.076 14.820 5.887 1.00 65.94 107 GLN A O 1
ATOM 846 N N . GLU A 1 108 ? 14.237 16.713 6.778 1.00 73.19 108 GLU A N 1
ATOM 847 C CA . GLU A 1 108 ? 14.153 16.222 8.156 1.00 73.19 108 GLU A CA 1
ATOM 848 C C . GLU A 1 108 ? 13.014 15.211 8.364 1.00 73.19 108 GLU A C 1
ATOM 850 O O . GLU A 1 108 ? 13.137 14.299 9.181 1.00 73.19 108 GLU A O 1
ATOM 855 N N . GLU A 1 109 ? 11.933 15.302 7.585 1.00 69.25 109 GLU A N 1
ATOM 856 C CA . GLU A 1 109 ? 10.772 14.412 7.707 1.00 69.25 109 GLU A CA 1
ATOM 857 C C . GLU A 1 109 ? 10.943 13.090 6.946 1.00 69.25 109 GLU A C 1
ATOM 859 O O . GLU A 1 109 ? 10.352 12.067 7.302 1.00 69.25 109 GLU A O 1
ATOM 864 N N . ARG A 1 110 ? 11.775 13.063 5.898 1.00 69.44 110 ARG A N 1
ATOM 865 C CA . ARG A 1 110 ? 11.971 11.866 5.057 1.00 69.44 110 ARG A CA 1
ATOM 866 C C . ARG A 1 110 ? 12.418 10.626 5.837 1.00 69.44 110 ARG A C 1
ATOM 868 O O . ARG A 1 110 ? 11.841 9.561 5.594 1.00 69.44 110 ARG A O 1
ATOM 875 N N . PRO A 1 111 ? 13.399 10.697 6.763 1.00 75.75 111 PRO A N 1
ATOM 876 C CA . PRO A 1 111 ? 13.770 9.543 7.574 1.00 75.75 111 PRO A CA 1
ATOM 877 C C . PRO A 1 111 ? 12.592 9.021 8.394 1.00 75.75 111 PRO A C 1
ATOM 879 O O . PRO A 1 111 ? 12.454 7.809 8.5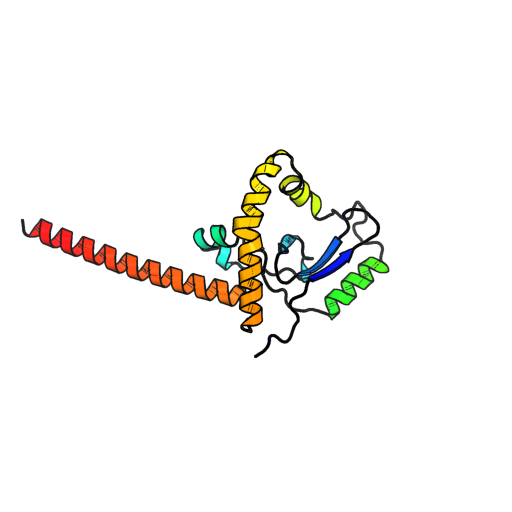56 1.00 75.75 111 PRO A O 1
ATOM 882 N N . TRP A 1 112 ? 11.721 9.911 8.879 1.00 78.75 112 TRP A N 1
ATOM 883 C CA . TRP A 1 112 ? 10.540 9.517 9.634 1.00 78.75 112 TRP A CA 1
ATOM 884 C C . TRP A 1 112 ? 9.557 8.740 8.755 1.00 78.75 112 TRP A C 1
ATOM 886 O O . TRP A 1 112 ? 9.207 7.613 9.105 1.00 78.75 112 TRP A O 1
ATOM 896 N N . TRP A 1 113 ? 9.179 9.272 7.590 1.00 70.31 113 TRP A N 1
ATOM 897 C CA . TRP A 1 113 ? 8.264 8.591 6.664 1.00 70.31 113 TRP A CA 1
ATOM 898 C C . TRP A 1 113 ? 8.815 7.245 6.188 1.00 70.31 113 TRP A C 1
ATOM 900 O O . TRP A 1 113 ? 8.100 6.238 6.166 1.00 70.31 113 TRP A O 1
ATOM 910 N N . TYR A 1 114 ? 10.110 7.191 5.867 1.00 73.88 114 TYR A N 1
ATOM 911 C CA . TYR A 1 114 ? 10.752 5.949 5.457 1.00 73.88 114 TYR A CA 1
ATOM 912 C C . TYR A 1 114 ? 10.713 4.890 6.569 1.00 73.88 114 TYR A C 1
ATOM 914 O O . TYR A 1 114 ? 10.292 3.758 6.325 1.00 73.88 114 TYR A O 1
ATOM 922 N N . ASN A 1 115 ? 11.113 5.256 7.790 1.00 75.25 115 ASN A N 1
ATOM 923 C CA . ASN A 1 115 ? 11.236 4.314 8.903 1.00 75.25 115 ASN A CA 1
ATOM 924 C C . ASN A 1 115 ? 9.889 3.892 9.500 1.00 75.25 115 ASN A C 1
ATOM 926 O O . ASN A 1 115 ? 9.773 2.759 9.965 1.00 75.25 115 ASN A O 1
ATOM 930 N N . ASN A 1 116 ? 8.885 4.772 9.490 1.00 74.38 116 ASN A N 1
ATOM 931 C CA . ASN A 1 116 ? 7.606 4.527 10.162 1.00 74.38 116 ASN A CA 1
ATOM 932 C C . ASN A 1 116 ? 6.496 4.067 9.215 1.00 74.38 116 ASN A C 1
ATOM 934 O O . ASN A 1 116 ? 5.586 3.372 9.659 1.00 74.38 116 ASN A O 1
ATOM 938 N N . VAL A 1 117 ? 6.577 4.392 7.920 1.00 71.25 117 VAL A N 1
ATOM 939 C CA . VAL A 1 117 ? 5.519 4.067 6.951 1.00 71.25 117 VAL A CA 1
ATOM 940 C C . VAL A 1 117 ? 6.042 3.157 5.846 1.00 71.25 117 VAL A C 1
ATOM 942 O O . VAL A 1 117 ? 5.582 2.021 5.714 1.00 71.25 117 VAL A O 1
ATOM 945 N N . HIS A 1 118 ? 7.040 3.594 5.071 1.00 72.44 118 HIS A N 1
ATOM 946 C CA . HIS A 1 118 ? 7.439 2.870 3.856 1.00 72.44 118 HIS A CA 1
ATOM 947 C C . HIS A 1 118 ? 8.098 1.518 4.160 1.00 72.44 118 HIS A C 1
ATOM 949 O O . HIS A 1 118 ? 7.712 0.492 3.594 1.00 72.44 118 HIS A O 1
ATOM 955 N N . TYR A 1 119 ? 9.085 1.491 5.059 1.00 75.62 119 TYR A N 1
ATOM 956 C CA . TYR A 1 119 ? 9.825 0.272 5.381 1.00 75.62 119 TYR A CA 1
ATOM 957 C C . TYR A 1 119 ? 8.970 -0.770 6.128 1.00 75.62 119 TYR A C 1
ATOM 959 O O . TYR A 1 119 ? 8.976 -1.936 5.715 1.00 75.62 119 TYR A O 1
ATOM 967 N N . PRO A 1 120 ? 8.170 -0.408 7.154 1.00 80.94 120 PRO A N 1
ATOM 968 C CA . PRO A 1 120 ? 7.242 -1.348 7.783 1.00 80.94 120 PRO A CA 1
ATOM 969 C C . PRO A 1 120 ? 6.208 -1.904 6.802 1.00 80.94 120 PRO A C 1
ATOM 971 O O . PRO A 1 120 ? 5.982 -3.116 6.787 1.00 80.94 120 PRO A O 1
ATOM 974 N N . THR A 1 121 ? 5.650 -1.060 5.925 1.00 77.31 121 THR A N 1
ATOM 975 C CA . THR A 1 121 ? 4.710 -1.501 4.883 1.00 77.31 121 THR A CA 1
ATOM 976 C C . THR A 1 121 ? 5.372 -2.491 3.931 1.00 77.31 121 THR A C 1
ATOM 978 O O . THR A 1 121 ? 4.828 -3.568 3.697 1.00 77.31 121 THR A O 1
ATOM 981 N N . ARG A 1 122 ? 6.597 -2.210 3.464 1.00 78.38 122 ARG A N 1
ATOM 982 C CA . ARG A 1 122 ? 7.372 -3.142 2.628 1.00 78.38 122 ARG A CA 1
ATOM 983 C C . ARG A 1 122 ? 7.532 -4.507 3.296 1.00 78.38 122 ARG A C 1
ATOM 985 O O . ARG A 1 122 ? 7.338 -5.531 2.647 1.00 78.38 122 ARG A O 1
ATOM 992 N N . ARG A 1 123 ? 7.878 -4.531 4.585 1.00 83.50 123 ARG A N 1
ATOM 993 C CA . ARG A 1 123 ? 8.024 -5.785 5.334 1.00 83.50 123 ARG A CA 1
ATOM 994 C C . ARG A 1 123 ? 6.706 -6.539 5.469 1.00 83.50 123 ARG A C 1
ATOM 996 O O . ARG A 1 123 ? 6.709 -7.761 5.370 1.00 83.50 123 ARG A O 1
ATOM 1003 N N . ALA A 1 124 ? 5.602 -5.833 5.700 1.00 84.50 124 ALA A N 1
ATOM 1004 C CA . ALA A 1 124 ? 4.279 -6.443 5.781 1.00 84.50 124 ALA A CA 1
ATOM 1005 C C . ALA A 1 124 ? 3.866 -7.065 4.438 1.00 84.50 124 ALA A C 1
ATOM 1007 O O . ALA A 1 124 ? 3.409 -8.202 4.406 1.00 84.50 124 ALA A O 1
ATOM 1008 N N . VAL A 1 125 ? 4.115 -6.360 3.334 1.00 81.75 125 VAL A N 1
ATOM 1009 C CA . VAL A 1 125 ? 3.868 -6.828 1.961 1.00 81.75 125 VAL A CA 1
ATOM 1010 C C . VAL A 1 125 ? 4.700 -8.068 1.636 1.00 81.75 125 VAL A C 1
ATOM 1012 O O . VAL A 1 125 ? 4.167 -9.041 1.111 1.00 81.75 125 VAL A O 1
ATOM 1015 N N . GLN A 1 126 ? 5.992 -8.059 1.986 1.00 82.00 126 GLN A N 1
ATOM 1016 C CA . GLN A 1 126 ? 6.889 -9.207 1.814 1.00 82.00 126 GLN A CA 1
ATOM 1017 C C . GLN A 1 126 ? 6.382 -10.442 2.560 1.00 82.00 126 GLN A C 1
ATOM 1019 O O . GLN A 1 126 ? 6.258 -11.503 1.960 1.00 82.00 126 GLN A O 1
ATOM 1024 N N . ARG A 1 127 ? 6.027 -10.288 3.840 1.00 86.94 127 ARG A N 1
ATOM 1025 C CA . ARG A 1 127 ? 5.488 -11.388 4.650 1.00 86.94 127 ARG A CA 1
ATOM 1026 C C . ARG A 1 127 ? 4.173 -11.918 4.095 1.00 86.94 127 ARG A C 1
ATOM 1028 O O . ARG A 1 127 ? 4.028 -13.120 3.934 1.00 86.94 127 ARG A O 1
ATOM 1035 N N . ALA A 1 128 ? 3.246 -11.028 3.743 1.00 85.00 128 ALA A N 1
ATOM 1036 C CA . ALA A 1 128 ? 1.969 -11.423 3.159 1.00 85.00 128 ALA A CA 1
ATOM 1037 C C . ALA A 1 128 ? 2.182 -12.227 1.866 1.00 85.00 128 ALA A C 1
ATOM 1039 O O . ALA A 1 128 ? 1.561 -13.269 1.669 1.00 85.00 128 ALA A O 1
ATOM 1040 N N . PHE A 1 129 ? 3.108 -11.790 1.011 1.00 81.75 129 PHE A N 1
ATOM 1041 C CA . PHE A 1 129 ? 3.469 -12.527 -0.195 1.00 81.75 129 PHE A CA 1
ATOM 1042 C C . PHE A 1 129 ? 4.054 -13.915 0.115 1.00 81.75 129 PHE A C 1
ATOM 1044 O O . PHE A 1 129 ? 3.643 -14.901 -0.497 1.00 81.75 129 PHE A O 1
ATOM 1051 N N . GLU A 1 130 ? 4.978 -14.010 1.077 1.00 83.62 130 GLU A N 1
ATOM 1052 C CA . GLU A 1 130 ? 5.556 -15.281 1.547 1.00 83.62 130 GLU A CA 1
ATOM 1053 C C . GLU A 1 130 ? 4.487 -16.235 2.113 1.00 83.62 130 GLU A C 1
ATOM 1055 O O . GLU A 1 130 ? 4.587 -17.451 1.945 1.00 83.62 130 GLU A O 1
ATOM 1060 N N . GLU A 1 131 ? 3.428 -15.687 2.711 1.00 87.44 131 GLU A N 1
ATOM 1061 C CA . GLU A 1 131 ? 2.254 -16.410 3.217 1.00 87.44 131 GLU A CA 1
ATOM 1062 C C . GLU A 1 131 ? 1.236 -16.779 2.114 1.00 87.44 131 GLU A C 1
ATOM 1064 O O . GLU A 1 131 ? 0.250 -17.469 2.376 1.00 87.44 131 GLU A O 1
ATOM 1069 N N . GLY A 1 132 ? 1.482 -16.379 0.861 1.00 82.88 132 GLY A N 1
ATOM 1070 C CA . GLY A 1 132 ? 0.647 -16.711 -0.296 1.00 82.88 132 GLY A CA 1
ATOM 1071 C C . GLY A 1 132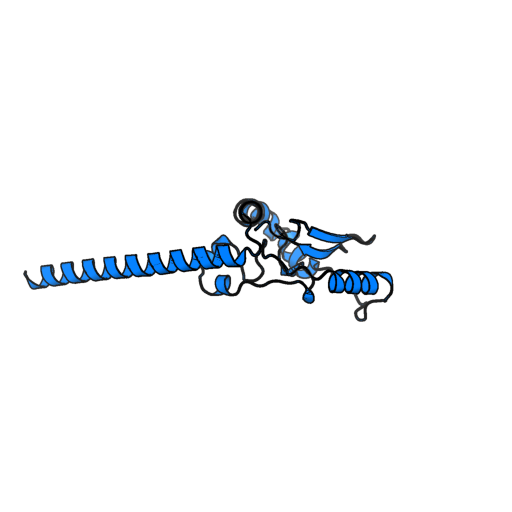 ? -0.437 -15.683 -0.626 1.00 82.88 132 GLY A C 1
ATOM 1072 O O . GLY A 1 132 ? -1.323 -15.972 -1.432 1.00 82.88 132 GLY A O 1
ATOM 1073 N N . VAL A 1 133 ? -0.381 -14.483 -0.044 1.00 84.00 133 VAL A N 1
ATOM 1074 C CA . VAL A 1 133 ? -1.270 -13.373 -0.402 1.00 84.00 133 VAL A CA 1
ATOM 1075 C C . VAL A 1 133 ? -0.848 -12.794 -1.752 1.00 84.00 133 VAL A C 1
ATOM 1077 O O . VAL A 1 133 ? 0.232 -12.223 -1.896 1.00 84.00 133 VAL A O 1
ATOM 1080 N N . ALA A 1 134 ? -1.727 -12.914 -2.747 1.00 77.25 134 ALA A N 1
ATOM 1081 C CA . ALA A 1 134 ? -1.501 -12.365 -4.083 1.00 77.25 134 ALA A CA 1
ATOM 1082 C C . ALA A 1 134 ? -1.801 -10.856 -4.184 1.00 77.25 134 ALA A C 1
ATOM 1084 O O . ALA A 1 134 ? -1.243 -10.183 -5.048 1.00 77.25 134 ALA A O 1
ATOM 1085 N N . ASP A 1 135 ? -2.672 -10.333 -3.314 1.00 81.75 135 ASP A N 1
ATOM 1086 C CA . ASP A 1 135 ? -3.099 -8.933 -3.314 1.00 81.75 135 ASP A CA 1
ATOM 1087 C C . ASP A 1 135 ? -3.191 -8.377 -1.888 1.00 81.75 135 ASP A C 1
ATOM 1089 O O . ASP A 1 135 ? -4.064 -8.763 -1.109 1.00 81.75 135 ASP A O 1
ATOM 1093 N N . PHE A 1 136 ? -2.313 -7.432 -1.546 1.00 85.38 136 PHE A N 1
ATOM 1094 C CA . PHE A 1 136 ? -2.265 -6.814 -0.217 1.00 85.38 136 PHE A CA 1
ATOM 1095 C C . PHE A 1 136 ? -3.562 -6.121 0.190 1.00 85.38 136 PHE A C 1
ATOM 1097 O O . PHE A 1 136 ? -3.819 -5.966 1.383 1.00 85.38 136 PHE A O 1
ATOM 1104 N N . ARG A 1 137 ? -4.402 -5.713 -0.770 1.00 87.81 137 ARG A N 1
ATOM 1105 C CA . ARG A 1 137 ? -5.700 -5.097 -0.467 1.00 87.81 137 ARG A CA 1
ATOM 1106 C C . ARG A 1 137 ? -6.571 -6.019 0.377 1.00 87.81 137 ARG A C 1
ATOM 1108 O O . ARG A 1 137 ? -7.314 -5.529 1.215 1.00 87.81 137 ARG A O 1
ATOM 1115 N N . THR A 1 138 ? -6.411 -7.334 0.236 1.00 89.31 138 THR A N 1
ATOM 1116 C CA . THR A 1 138 ? -7.095 -8.331 1.076 1.00 89.31 138 THR A CA 1
ATOM 1117 C C . THR A 1 138 ? -6.680 -8.257 2.548 1.00 89.31 138 THR A C 1
ATOM 1119 O O . THR A 1 138 ? -7.522 -8.405 3.432 1.00 89.31 138 THR A O 1
ATOM 1122 N N . VAL A 1 139 ? -5.406 -7.958 2.830 1.00 90.06 139 VAL A N 1
ATOM 1123 C CA . VAL A 1 139 ? -4.894 -7.746 4.194 1.00 90.06 139 VAL A CA 1
ATOM 1124 C C . VAL A 1 139 ? -5.466 -6.451 4.767 1.00 90.06 139 VAL A C 1
ATOM 1126 O O . VAL A 1 139 ? -5.969 -6.448 5.889 1.00 90.06 139 VAL A O 1
ATOM 1129 N N . ILE A 1 140 ? -5.456 -5.374 3.974 1.00 90.00 140 ILE A N 1
ATOM 1130 C CA . ILE A 1 140 ? -6.034 -4.078 4.363 1.00 90.00 140 ILE A CA 1
ATOM 1131 C C . ILE A 1 140 ? -7.538 -4.223 4.641 1.00 90.00 140 ILE A C 1
ATOM 1133 O O . ILE A 1 140 ? -8.042 -3.701 5.632 1.00 90.00 140 ILE A O 1
ATOM 1137 N N . GLU A 1 141 ? -8.261 -4.964 3.801 1.00 92.50 141 GLU A N 1
ATOM 1138 C CA . GLU A 1 141 ? -9.691 -5.218 3.973 1.00 92.50 141 GLU A CA 1
ATOM 1139 C C . GLU A 1 141 ? -9.984 -6.028 5.244 1.00 92.50 141 GLU A C 1
ATOM 1141 O O . GLU A 1 141 ? -10.926 -5.711 5.975 1.00 92.50 141 GLU A O 1
ATOM 1146 N N . ALA A 1 142 ? -9.186 -7.059 5.532 1.00 92.94 142 ALA A N 1
ATOM 1147 C CA . ALA A 1 142 ? -9.328 -7.844 6.754 1.00 92.94 142 ALA A CA 1
ATOM 1148 C C . ALA A 1 142 ? -9.098 -6.983 8.005 1.00 92.94 142 ALA A C 1
ATOM 1150 O O . ALA A 1 142 ? -9.888 -7.042 8.950 1.00 92.94 142 ALA A O 1
ATOM 1151 N N . GLU A 1 143 ? -8.069 -6.134 7.992 1.00 92.69 143 GLU A N 1
ATOM 1152 C CA . GLU A 1 143 ? -7.801 -5.199 9.083 1.00 92.69 143 GLU A CA 1
ATOM 1153 C C . GLU A 1 143 ? -8.938 -4.189 9.258 1.00 92.69 143 GLU A C 1
ATOM 1155 O O . GLU A 1 143 ? -9.425 -3.996 10.373 1.00 92.69 143 GLU A O 1
ATOM 1160 N N . TYR A 1 144 ? -9.434 -3.617 8.159 1.00 93.75 144 TYR A N 1
ATOM 1161 C CA . TYR A 1 144 ? -10.580 -2.714 8.185 1.00 93.75 144 TYR A CA 1
ATOM 1162 C C . TYR A 1 144 ? -11.807 -3.359 8.845 1.00 93.75 144 TYR A C 1
ATOM 1164 O O . TYR A 1 144 ? -12.450 -2.747 9.700 1.00 93.75 144 TYR A O 1
ATOM 1172 N N . LYS A 1 145 ? -12.119 -4.615 8.498 1.00 95.38 145 LYS A N 1
ATOM 1173 C CA . LYS A 1 145 ? -13.241 -5.361 9.093 1.00 95.38 145 LYS A CA 1
ATOM 1174 C C . LYS A 1 145 ? -13.064 -5.551 10.599 1.00 95.38 145 LYS A C 1
ATOM 1176 O O . LYS A 1 145 ? -14.004 -5.292 11.350 1.00 95.38 145 LYS A O 1
ATOM 1181 N N . LEU A 1 146 ? -11.867 -5.939 11.044 1.00 95.00 146 LEU A N 1
ATOM 1182 C CA . LEU A 1 146 ? -11.554 -6.096 12.468 1.00 95.00 146 LEU A CA 1
ATOM 1183 C C . LEU A 1 146 ? -11.690 -4.773 13.231 1.00 95.00 146 LEU A C 1
ATOM 1185 O O . LEU A 1 146 ? -12.263 -4.744 14.320 1.00 95.00 146 LEU A O 1
ATOM 1189 N N . MET A 1 147 ? -11.228 -3.668 12.642 1.00 93.81 147 MET A N 1
ATOM 1190 C CA . MET A 1 147 ? -11.378 -2.334 13.227 1.00 93.81 147 MET A CA 1
ATOM 1191 C C . MET A 1 147 ? -12.851 -1.954 13.396 1.00 93.81 147 MET A C 1
ATOM 1193 O O . MET A 1 147 ? -13.247 -1.497 14.466 1.00 93.81 147 MET A O 1
ATOM 1197 N N . LYS A 1 148 ? -13.692 -2.190 12.381 1.00 94.88 148 LYS A N 1
ATOM 1198 C CA . LYS A 1 148 ? -15.131 -1.889 12.468 1.00 94.88 148 LYS A CA 1
ATOM 1199 C C . LYS A 1 148 ? -15.859 -2.770 13.471 1.00 94.88 148 LYS A C 1
ATOM 1201 O O . LYS A 1 148 ? -16.764 -2.296 14.158 1.00 94.88 148 LYS A O 1
ATOM 1206 N N . GLU A 1 149 ? -15.460 -4.030 13.600 1.00 95.81 149 GLU A N 1
ATOM 1207 C CA . GLU A 1 149 ? -16.000 -4.903 14.636 1.00 95.81 149 GLU A CA 1
ATOM 1208 C C . GLU A 1 149 ? -15.630 -4.410 16.042 1.00 95.81 149 GLU A C 1
ATOM 1210 O O . GLU A 1 149 ? -16.485 -4.398 16.931 1.00 95.81 149 GLU A O 1
ATOM 1215 N N . HIS A 1 150 ? -14.384 -3.973 16.237 1.00 94.44 150 HIS A N 1
ATOM 1216 C CA . HIS A 1 150 ? -13.930 -3.394 17.498 1.00 94.44 150 HIS A CA 1
ATOM 1217 C C . HIS A 1 150 ? -14.705 -2.115 17.846 1.00 94.44 150 HIS A C 1
ATOM 1219 O O . HIS A 1 150 ? -15.235 -2.010 18.952 1.00 94.44 150 HIS A O 1
ATOM 1225 N N . ASP A 1 151 ? -14.841 -1.184 16.895 1.00 94.25 151 ASP A N 1
ATOM 1226 C CA . ASP A 1 151 ? -15.601 0.059 17.082 1.00 94.25 151 ASP A CA 1
ATOM 1227 C C . ASP A 1 151 ? -17.054 -0.230 17.499 1.00 94.25 151 ASP A C 1
ATOM 1229 O O . ASP A 1 151 ? -17.583 0.402 18.417 1.00 94.25 151 ASP A O 1
ATOM 1233 N N . ARG A 1 152 ? -17.694 -1.231 16.873 1.00 95.69 152 ARG A N 1
ATOM 1234 C CA . ARG A 1 152 ? -19.056 -1.658 17.225 1.00 95.69 152 ARG A CA 1
ATOM 1235 C C . ARG A 1 152 ? -19.134 -2.184 18.660 1.00 95.69 152 ARG A C 1
ATOM 1237 O O . ARG A 1 152 ? -20.003 -1.748 19.413 1.00 95.69 152 ARG A O 1
ATOM 1244 N N . LYS A 1 153 ? -18.236 -3.098 19.046 1.00 96.25 153 LYS A N 1
ATOM 1245 C CA . LYS A 1 153 ? -18.215 -3.688 20.398 1.00 96.25 153 LYS A CA 1
ATOM 1246 C C . LYS A 1 153 ? -17.976 -2.633 21.476 1.00 96.25 153 LYS A C 1
ATOM 1248 O O . LYS A 1 153 ? -18.628 -2.662 22.518 1.00 96.25 153 LYS A O 1
ATOM 1253 N N . GLU A 1 154 ? -17.074 -1.688 21.227 1.00 94.38 154 GLU A N 1
ATOM 1254 C CA . GLU A 1 154 ? -16.800 -0.613 22.179 1.00 94.38 154 GLU A CA 1
ATOM 1255 C C . GLU A 1 154 ? -17.989 0.350 22.293 1.00 94.38 154 GLU A C 1
ATOM 1257 O O . GLU A 1 154 ? -18.360 0.745 23.399 1.00 94.38 154 GLU A O 1
ATOM 1262 N N . GLY A 1 155 ? -18.661 0.655 21.178 1.00 95.50 155 GLY A N 1
ATOM 1263 C CA . GLY A 1 155 ? -19.907 1.422 21.178 1.00 95.50 155 GLY A CA 1
ATOM 1264 C C . GLY A 1 155 ? -21.016 0.760 22.005 1.00 95.50 155 GLY A C 1
ATOM 1265 O O . GLY A 1 155 ? -21.652 1.424 22.825 1.00 95.50 155 GLY A O 1
ATOM 1266 N N . GLU A 1 156 ? -21.209 -0.553 21.852 1.00 95.94 156 GLU A N 1
ATOM 1267 C CA . GLU A 1 156 ? -22.161 -1.344 22.648 1.00 95.94 156 GLU A CA 1
ATOM 1268 C C . GLU A 1 156 ? -21.813 -1.313 24.144 1.00 95.94 156 GLU A C 1
ATOM 1270 O O . GLU A 1 156 ? -22.688 -1.083 24.984 1.00 95.94 156 GLU A O 1
ATOM 1275 N N . ARG A 1 157 ? -20.526 -1.462 24.484 1.00 95.62 157 ARG A N 1
ATOM 1276 C CA . ARG A 1 157 ? -20.038 -1.390 25.868 1.00 95.62 157 ARG A CA 1
ATOM 1277 C C . ARG A 1 157 ? -20.307 -0.023 26.496 1.00 95.62 157 ARG A C 1
ATOM 1279 O O . ARG A 1 157 ? -20.822 0.056 27.611 1.00 95.62 157 ARG A O 1
ATOM 1286 N N . LEU A 1 158 ? -19.984 1.057 25.787 1.00 95.56 158 LEU A N 1
ATOM 1287 C CA . LEU A 1 158 ? -20.195 2.424 26.266 1.00 95.56 158 LEU A CA 1
ATOM 1288 C C . LEU A 1 158 ? -21.686 2.747 26.426 1.00 95.56 158 LEU A C 1
ATOM 1290 O O . LEU A 1 158 ? -22.072 3.388 27.407 1.00 95.56 158 LEU A O 1
ATOM 1294 N N . ALA A 1 159 ? -22.533 2.273 25.508 1.00 95.12 159 ALA A N 1
ATOM 1295 C CA . ALA A 1 159 ? -23.981 2.419 25.610 1.00 95.12 159 ALA A CA 1
ATOM 1296 C C . ALA A 1 159 ? -24.545 1.680 26.835 1.00 95.12 159 ALA A C 1
ATOM 1298 O O . ALA A 1 159 ? -25.351 2.254 27.571 1.00 95.12 159 ALA A O 1
ATOM 1299 N N . HIS A 1 160 ? -24.079 0.453 27.097 1.00 94.69 160 HIS A N 1
ATOM 1300 C CA . HIS A 1 160 ? -24.451 -0.311 28.290 1.00 94.69 160 HIS A CA 1
ATOM 1301 C C . HIS A 1 160 ? -24.083 0.435 29.579 1.00 94.69 160 HIS A C 1
ATOM 1303 O O . HIS A 1 160 ? -24.946 0.676 30.421 1.00 94.69 160 HIS A O 1
ATOM 1309 N N . LEU A 1 161 ? -22.829 0.887 29.698 1.00 94.75 161 LEU A N 1
ATOM 1310 C CA . LEU A 1 161 ? -22.345 1.630 30.868 1.00 94.75 161 LEU A CA 1
ATOM 1311 C C . LEU A 1 161 ? -23.123 2.933 31.098 1.00 94.75 161 LEU A C 1
ATOM 1313 O O . LEU A 1 161 ? -23.404 3.307 32.238 1.00 94.75 161 LEU A O 1
ATOM 1317 N N . LYS A 1 162 ? -23.495 3.637 30.022 1.00 94.69 162 LYS A N 1
ATOM 1318 C CA . LYS A 1 162 ? -24.322 4.845 30.119 1.00 94.69 162 LYS A CA 1
ATOM 1319 C C . LYS A 1 162 ? -25.729 4.521 30.628 1.00 94.69 162 LYS A C 1
ATOM 1321 O O . LYS A 1 162 ? -26.236 5.240 31.487 1.00 94.69 162 LYS A O 1
ATOM 1326 N N . ALA A 1 163 ? -26.338 3.443 30.134 1.00 94.06 163 ALA A N 1
ATOM 1327 C CA . ALA A 1 163 ? -27.661 3.008 30.570 1.00 94.06 163 ALA A CA 1
ATOM 1328 C C . ALA A 1 163 ? -27.675 2.581 32.048 1.00 94.06 163 ALA A C 1
ATOM 1330 O O . ALA A 1 163 ? -28.626 2.899 32.760 1.00 94.06 163 ALA A O 1
ATOM 1331 N N . GLU A 1 164 ? -26.626 1.907 32.528 1.00 93.38 164 GLU A N 1
ATOM 1332 C CA . GLU A 1 164 ? -26.484 1.560 33.949 1.00 93.38 164 GLU A CA 1
ATOM 1333 C C . GLU A 1 164 ? -26.378 2.806 34.830 1.00 93.38 164 GLU A C 1
ATOM 1335 O O . GLU A 1 164 ? -27.176 2.964 35.754 1.00 93.38 164 GLU A O 1
ATOM 1340 N N . ARG A 1 165 ? -25.506 3.758 34.477 1.00 92.12 165 ARG A N 1
ATOM 1341 C CA . ARG A 1 165 ? -25.379 5.029 35.214 1.00 92.12 165 ARG A CA 1
ATOM 1342 C C . ARG A 1 165 ? -26.677 5.837 35.244 1.00 92.12 165 ARG A C 1
ATOM 1344 O O . ARG A 1 165 ? -26.986 6.488 36.239 1.00 92.12 165 ARG A O 1
ATOM 1351 N N . GLU A 1 166 ? -27.451 5.829 34.160 1.00 91.69 166 GLU A N 1
ATOM 1352 C CA . GLU A 1 166 ? -28.752 6.505 34.128 1.00 91.69 166 GLU A CA 1
ATOM 1353 C C . GLU A 1 166 ? -29.801 5.819 35.009 1.00 91.69 166 GLU A C 1
ATOM 1355 O O . GLU A 1 166 ? -30.631 6.517 35.597 1.00 91.69 166 GLU A O 1
ATOM 1360 N N . LYS A 1 167 ? -29.770 4.484 35.121 1.00 90.38 167 LYS A N 1
ATOM 1361 C CA . LYS A 1 167 ? -30.626 3.738 36.056 1.00 90.38 167 LYS A CA 1
ATOM 1362 C C . LYS A 1 167 ? -30.252 4.040 37.504 1.00 90.38 167 LYS A C 1
ATOM 1364 O O . LYS A 1 167 ? -31.143 4.345 38.288 1.00 90.38 167 LYS A O 1
ATOM 1369 N N . GLU A 1 168 ? -28.961 4.035 37.830 1.00 88.12 168 GLU A N 1
ATOM 1370 C CA . GLU A 1 168 ? -28.454 4.387 39.164 1.00 88.12 168 GLU A CA 1
ATOM 1371 C C . GLU A 1 168 ? -28.854 5.813 39.562 1.00 88.12 168 GLU A C 1
ATOM 1373 O O . GLU A 1 168 ? -29.361 6.032 40.657 1.00 88.12 168 GLU A O 1
ATOM 1378 N N . ARG A 1 169 ? -28.727 6.782 38.645 1.00 85.44 169 ARG A N 1
ATOM 1379 C CA . ARG A 1 169 ? -29.124 8.178 38.894 1.00 85.44 169 ARG A CA 1
ATOM 1380 C C . ARG A 1 169 ? -30.631 8.358 39.105 1.00 85.44 169 ARG A C 1
ATOM 1382 O O . ARG A 1 169 ? -31.020 9.295 39.782 1.00 85.44 169 ARG A O 1
ATOM 1389 N N . LYS A 1 170 ? -31.477 7.524 38.491 1.00 81.00 170 LYS A N 1
ATOM 1390 C CA . LYS A 1 170 ? -32.944 7.568 38.670 1.00 81.00 170 LYS A CA 1
ATOM 1391 C C . LYS A 1 170 ? -33.420 6.838 39.931 1.00 81.00 170 LYS A C 1
ATOM 1393 O O . LYS A 1 170 ? -34.585 6.979 40.287 1.00 81.00 170 LYS A O 1
ATOM 1398 N N . ALA A 1 171 ? -32.562 6.021 40.539 1.00 74.38 171 ALA A N 1
ATOM 1399 C CA . ALA A 1 171 ? -32.850 5.284 41.766 1.00 74.38 171 ALA A CA 1
ATOM 1400 C C . ALA A 1 171 ? -32.465 6.057 43.047 1.00 74.38 171 ALA A C 1
ATOM 1402 O O . ALA A 1 171 ? -32.792 5.598 44.140 1.00 74.38 171 ALA A O 1
ATOM 1403 N N . LEU A 1 172 ? -31.784 7.201 42.899 1.00 60.03 172 LEU A N 1
ATOM 1404 C CA . LEU A 1 172 ? -31.475 8.200 43.930 1.00 60.03 172 LEU A CA 1
ATOM 1405 C C . LEU A 1 172 ? -32.490 9.348 43.884 1.00 60.03 172 LEU A C 1
ATOM 1407 O O . LEU A 1 172 ? -32.816 9.866 44.973 1.00 60.03 172 LEU A O 1
#

Organism: Eimeria acervulina (NCBI:txid5801)